Protein AF-A0A920RSW8-F1 (afdb_monomer)

Sequence (120 aa):
MPQRLPARAGWASVSPTGTRPGIWAKGVDKDTFPLNHPQLLALAAPRPFLVLAGENSSPSTSDGDRTWPLVEAALPAWRLYGGRSRLGLFNHRQGHSIPPIAFSRLHEWLATYLRLKVTG

Radius of gyration: 21.41 Å; Cα contacts (8 Å, |Δi|>4): 107; chains: 1; bounding box: 72×37×51 Å

Solvent-accessible surface area (backbone atoms only — not comparable to full-atom values): 7821 Å² total; per-residue (Å²): 140,83,88,82,78,85,78,76,83,76,80,75,83,80,67,94,73,90,71,81,78,54,100,75,51,89,81,64,48,86,90,76,45,95,72,56,68,30,61,60,52,33,70,49,48,76,52,77,46,74,45,80,30,20,23,48,102,54,76,88,69,27,62,23,77,71,46,48,65,46,55,58,68,20,46,65,52,28,56,75,72,52,79,82,68,45,68,49,76,48,64,66,59,65,23,86,60,84,50,72,70,49,52,52,52,52,50,52,53,44,65,74,67,61,74,82,77,80,83,124

Mean predicted aligned error: 12.81 Å

pLDDT: mean 76.81, std 22.44, range [28.47, 97.38]

Structure (mmCIF, N/CA/C/O backbone):
data_AF-A0A920RSW8-F1
#
_entry.id   AF-A0A920RSW8-F1
#
loop_
_atom_site.group_PDB
_atom_site.id
_atom_site.type_symbol
_atom_site.label_atom_id
_atom_site.label_alt_id
_atom_site.label_comp_id
_atom_site.label_asym_id
_atom_site.label_entity_id
_atom_site.label_seq_id
_atom_site.pdbx_PDB_ins_code
_atom_site.Cartn_x
_atom_site.Cartn_y
_atom_site.Cartn_z
_atom_site.occupancy
_atom_site.B_iso_or_equiv
_atom_site.auth_seq_id
_atom_site.auth_comp_id
_atom_site.auth_asym_id
_atom_site.auth_atom_id
_atom_site.pdbx_PDB_model_num
ATOM 1 N N . MET A 1 1 ? 57.636 16.077 -29.581 1.00 38.44 1 MET A N 1
ATOM 2 C CA . MET A 1 1 ? 57.587 15.354 -28.293 1.00 38.44 1 MET A CA 1
ATOM 3 C C . MET A 1 1 ? 56.798 16.184 -27.279 1.00 38.44 1 MET A C 1
ATOM 5 O O . MET A 1 1 ? 57.379 17.120 -26.747 1.00 38.44 1 MET A O 1
ATOM 9 N N . PRO A 1 2 ? 55.502 15.920 -27.028 1.00 34.66 2 PRO A N 1
ATOM 10 C CA . PRO A 1 2 ? 54.797 16.489 -25.882 1.00 34.66 2 PRO A CA 1
ATOM 11 C C . PRO A 1 2 ? 54.522 15.422 -24.808 1.00 34.66 2 PRO A C 1
ATOM 13 O O . PRO A 1 2 ? 54.105 14.302 -25.1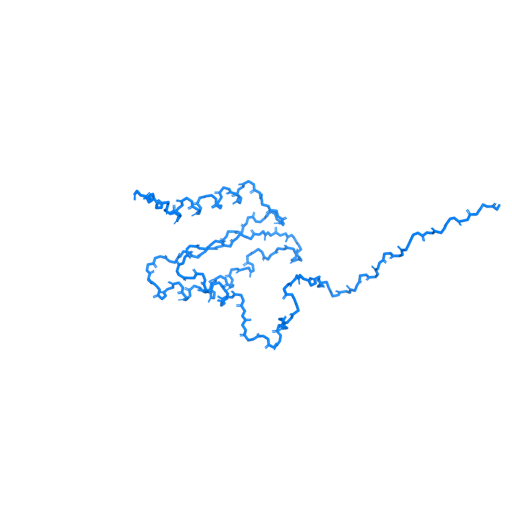07 1.00 34.66 2 PRO A O 1
ATOM 16 N N . GLN A 1 3 ? 54.796 15.782 -23.554 1.00 37.22 3 GLN A N 1
ATOM 17 C CA . GLN A 1 3 ? 54.629 14.941 -22.369 1.00 37.22 3 GLN A CA 1
ATOM 18 C C . GLN A 1 3 ? 53.148 14.631 -22.087 1.00 37.22 3 GLN A C 1
ATOM 20 O O . GLN A 1 3 ? 52.287 15.506 -22.150 1.00 37.22 3 GLN A O 1
ATOM 25 N N . ARG A 1 4 ? 52.865 13.367 -21.751 1.00 32.91 4 ARG A N 1
ATOM 26 C CA . ARG A 1 4 ? 51.549 12.854 -21.344 1.00 32.91 4 ARG A CA 1
ATOM 27 C C . ARG A 1 4 ? 51.364 13.078 -19.837 1.00 32.91 4 ARG A C 1
ATOM 29 O O . ARG A 1 4 ? 52.149 12.563 -19.048 1.00 32.91 4 ARG A O 1
ATOM 36 N N . LEU A 1 5 ? 50.321 13.808 -19.445 1.00 38.28 5 LEU A N 1
ATOM 37 C CA . LEU A 1 5 ? 49.819 13.841 -18.063 1.00 38.28 5 LEU A CA 1
ATOM 38 C C . LEU A 1 5 ? 49.193 12.475 -17.705 1.00 38.28 5 LEU A C 1
ATOM 40 O O . LEU A 1 5 ? 48.558 11.868 -18.575 1.00 38.28 5 LEU A O 1
ATOM 44 N N . PRO A 1 6 ? 49.329 11.969 -16.463 1.00 35.41 6 PRO A N 1
ATOM 45 C CA . PRO A 1 6 ? 48.755 10.683 -16.084 1.00 35.41 6 PRO A CA 1
ATOM 46 C C . PRO A 1 6 ? 47.225 10.771 -16.018 1.00 35.41 6 PRO A C 1
ATOM 48 O O . PRO A 1 6 ? 46.649 11.568 -15.274 1.00 35.41 6 PRO A O 1
ATOM 51 N N . ALA A 1 7 ? 4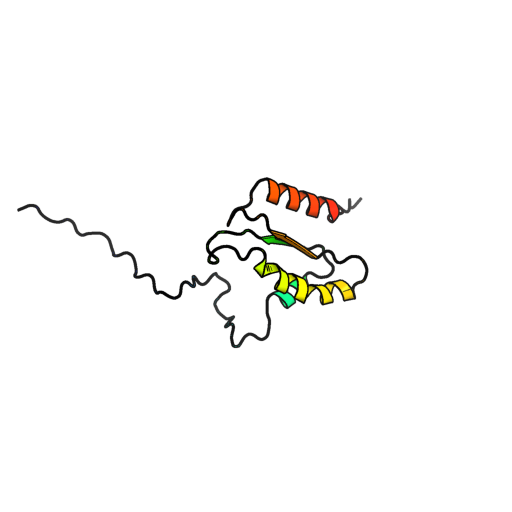6.569 9.934 -16.824 1.00 38.56 7 ALA A N 1
ATOM 52 C CA . ALA A 1 7 ? 45.128 9.751 -16.805 1.00 38.56 7 ALA A CA 1
ATOM 53 C C . ALA A 1 7 ? 44.686 9.199 -15.443 1.00 38.56 7 ALA A C 1
ATOM 55 O O . ALA A 1 7 ? 45.282 8.276 -14.888 1.00 38.56 7 ALA A O 1
ATOM 56 N N . ARG A 1 8 ? 43.631 9.818 -14.919 1.00 36.16 8 ARG A N 1
ATOM 57 C CA . ARG A 1 8 ? 42.977 9.508 -13.652 1.00 36.16 8 ARG A CA 1
ATOM 58 C C . ARG A 1 8 ? 42.543 8.043 -13.589 1.00 36.16 8 ARG A C 1
ATOM 60 O O . ARG A 1 8 ? 42.120 7.472 -14.590 1.00 36.16 8 ARG A O 1
ATOM 67 N N . ALA A 1 9 ? 42.649 7.501 -12.377 1.00 37.94 9 ALA A N 1
ATOM 68 C CA . ALA A 1 9 ? 42.299 6.148 -11.970 1.00 37.94 9 ALA A CA 1
ATOM 69 C C . ALA A 1 9 ? 41.048 5.603 -12.677 1.00 37.94 9 ALA A C 1
ATOM 71 O O . ALA A 1 9 ? 40.009 6.264 -12.758 1.00 37.94 9 ALA A O 1
ATOM 72 N N . GLY A 1 10 ? 41.212 4.386 -13.195 1.00 29.86 10 GLY A N 1
ATOM 73 C CA . GLY A 1 10 ? 40.280 3.695 -14.064 1.00 29.86 10 GLY A CA 1
ATOM 74 C C . GLY A 1 10 ? 38.900 3.520 -13.450 1.00 29.86 10 GLY A C 1
ATOM 75 O O . GLY A 1 10 ? 38.736 3.196 -12.274 1.00 29.86 10 GLY A O 1
ATOM 76 N N . TRP A 1 11 ? 37.902 3.726 -14.299 1.00 28.47 11 TRP A N 1
ATOM 77 C CA . TRP A 1 11 ? 36.532 3.334 -14.042 1.00 28.47 11 TRP A CA 1
ATOM 78 C C . TRP A 1 11 ? 36.502 1.817 -13.907 1.00 28.47 11 TRP A C 1
ATOM 80 O O . TRP A 1 11 ? 36.913 1.089 -14.812 1.00 28.47 11 TRP A O 1
ATOM 90 N N . ALA A 1 12 ? 36.085 1.365 -12.728 1.00 36.38 12 ALA A N 1
ATOM 91 C CA . ALA A 1 12 ? 35.976 -0.038 -12.396 1.00 36.38 12 ALA A CA 1
ATOM 92 C C . ALA A 1 12 ? 35.093 -0.759 -13.421 1.00 36.38 12 ALA A C 1
ATOM 94 O O . ALA A 1 12 ? 33.995 -0.310 -13.756 1.00 36.38 12 ALA A O 1
ATOM 95 N N . SER A 1 13 ? 35.616 -1.888 -13.893 1.00 35.56 13 SER A N 1
ATOM 96 C CA . SER A 1 13 ? 34.902 -2.922 -14.629 1.00 35.56 13 SER A CA 1
ATOM 97 C C . SER A 1 13 ? 33.540 -3.191 -13.980 1.00 35.56 13 SER A C 1
ATOM 99 O O . 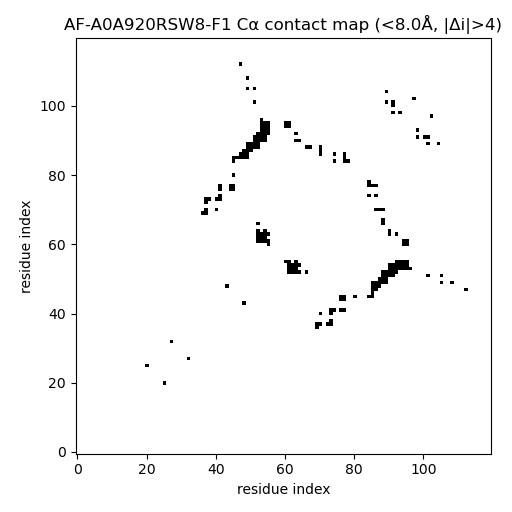SER A 1 13 ? 33.450 -3.520 -12.796 1.00 35.56 13 SER A O 1
ATOM 101 N N . VAL A 1 14 ? 32.474 -3.009 -14.757 1.00 39.09 14 VAL A N 1
ATOM 102 C CA . VAL A 1 14 ? 31.124 -3.440 -14.397 1.00 39.09 14 VAL A CA 1
ATOM 103 C C . VAL A 1 14 ? 31.071 -4.955 -14.580 1.00 39.09 14 VAL A C 1
ATOM 105 O O . VAL A 1 14 ? 31.121 -5.448 -15.705 1.00 39.09 14 VAL A O 1
ATOM 108 N N . SER A 1 15 ? 30.974 -5.692 -13.473 1.00 37.06 15 SER A N 1
ATOM 109 C CA . SER A 1 15 ? 30.614 -7.112 -13.493 1.00 37.06 15 SER A CA 1
ATOM 110 C C . SER A 1 15 ? 29.205 -7.295 -14.091 1.00 37.06 15 SER A C 1
ATOM 112 O O . SER A 1 15 ? 28.331 -6.467 -13.824 1.00 37.06 15 SER A O 1
ATOM 114 N N . PRO A 1 16 ? 28.925 -8.378 -14.846 1.00 35.78 16 PRO A N 1
ATOM 115 C CA . PRO A 1 16 ? 27.654 -8.556 -15.563 1.00 35.78 16 PRO A CA 1
ATOM 116 C C . PRO A 1 16 ? 26.456 -8.868 -14.649 1.00 35.78 16 PRO A C 1
ATOM 118 O O . PRO A 1 16 ? 25.315 -8.913 -15.099 1.00 35.78 16 PRO A O 1
ATOM 121 N N . THR A 1 17 ? 26.690 -9.080 -13.358 1.00 43.44 17 THR A N 1
ATOM 122 C CA . THR A 1 17 ? 25.664 -9.383 -12.359 1.00 43.44 17 THR A CA 1
ATOM 123 C C . THR A 1 17 ? 25.307 -8.101 -11.614 1.00 43.44 17 THR A C 1
ATOM 125 O O . THR A 1 17 ? 25.906 -7.774 -10.590 1.00 43.44 17 THR A O 1
ATOM 128 N N . GLY A 1 18 ? 24.385 -7.322 -12.180 1.00 38.69 18 GLY A N 1
ATOM 129 C CA . GLY A 1 18 ? 23.984 -5.996 -11.702 1.00 38.69 18 GLY A CA 1
ATOM 130 C C . GLY A 1 18 ? 23.278 -5.983 -10.343 1.00 38.69 18 GLY A C 1
ATOM 131 O O . GLY A 1 18 ? 22.104 -5.640 -10.261 1.00 38.69 18 GLY A O 1
ATOM 132 N N . THR A 1 19 ? 23.987 -6.290 -9.261 1.00 42.41 19 THR A N 1
ATOM 133 C CA . THR A 1 19 ? 23.465 -6.174 -7.897 1.00 42.41 19 THR A CA 1
ATOM 134 C C . THR A 1 19 ? 24.302 -5.158 -7.129 1.00 42.41 19 THR A C 1
ATOM 136 O O . THR A 1 19 ? 25.425 -5.432 -6.717 1.00 42.41 19 THR A O 1
ATOM 139 N N . ARG A 1 20 ? 23.757 -3.951 -6.941 1.00 41.97 20 ARG A N 1
ATOM 140 C CA . ARG A 1 20 ? 24.253 -3.007 -5.931 1.00 41.97 20 ARG A CA 1
ATOM 141 C C . ARG A 1 20 ? 23.658 -3.426 -4.584 1.00 41.97 20 ARG A C 1
ATOM 143 O O . ARG A 1 20 ? 22.440 -3.330 -4.440 1.00 41.97 20 ARG A O 1
ATOM 150 N N . PRO A 1 21 ? 24.452 -3.878 -3.602 1.00 43.56 21 PRO A N 1
ATOM 151 C CA . PRO A 1 21 ? 23.906 -4.213 -2.300 1.00 43.56 21 PRO A CA 1
ATOM 152 C C . PRO A 1 21 ? 23.485 -2.921 -1.595 1.00 43.56 21 PRO A C 1
ATOM 154 O O . PRO A 1 21 ? 24.320 -2.092 -1.234 1.00 43.56 21 PRO A O 1
ATOM 157 N N . GLY A 1 22 ? 22.174 -2.734 -1.426 1.00 49.22 22 GLY A N 1
ATOM 158 C CA . GLY A 1 22 ? 21.637 -1.749 -0.493 1.00 49.22 22 GLY A CA 1
ATOM 159 C C . GLY A 1 22 ? 22.026 -2.103 0.946 1.00 49.22 22 GLY A C 1
ATOM 160 O O . GLY A 1 22 ? 22.430 -3.229 1.233 1.00 49.22 22 GLY A O 1
ATOM 161 N N . ILE A 1 23 ? 21.872 -1.158 1.873 1.00 53.56 23 ILE A N 1
ATOM 162 C CA . ILE A 1 23 ? 22.289 -1.290 3.284 1.00 53.56 23 ILE A CA 1
ATOM 163 C C . ILE A 1 23 ? 21.607 -2.446 4.057 1.00 53.56 23 ILE A C 1
ATOM 165 O O . ILE A 1 23 ? 21.999 -2.758 5.175 1.00 53.56 23 ILE A O 1
ATOM 169 N N . TRP A 1 24 ? 20.633 -3.116 3.433 1.00 45.25 24 TRP A N 1
ATOM 170 C CA . TRP A 1 24 ? 19.891 -4.276 3.939 1.00 45.25 24 TRP A CA 1
ATOM 171 C C . TRP A 1 24 ? 20.431 -5.634 3.441 1.00 45.25 24 TRP A C 1
ATOM 173 O O . TRP A 1 24 ? 19.932 -6.676 3.845 1.00 45.25 24 TRP A O 1
ATOM 183 N N . ALA A 1 25 ? 21.431 -5.652 2.550 1.00 52.41 25 ALA A N 1
ATOM 184 C CA . ALA A 1 25 ? 21.837 -6.859 1.817 1.00 52.41 25 ALA A CA 1
ATOM 185 C C . ALA A 1 25 ? 22.810 -7.790 2.568 1.00 52.41 25 ALA A C 1
ATOM 187 O O . ALA A 1 25 ? 23.089 -8.893 2.102 1.00 52.41 25 ALA A O 1
ATOM 188 N N . LYS A 1 26 ? 23.354 -7.384 3.721 1.00 49.03 26 LYS A N 1
ATOM 189 C CA . LYS A 1 26 ? 24.233 -8.258 4.513 1.00 49.03 26 LYS A CA 1
ATOM 190 C C . LYS A 1 26 ? 23.390 -9.155 5.425 1.00 49.03 26 LYS A C 1
ATOM 192 O O . LYS A 1 26 ? 23.182 -8.819 6.583 1.00 49.03 26 LYS A O 1
ATOM 197 N N . GLY A 1 27 ? 22.905 -10.277 4.889 1.00 54.81 27 GLY A N 1
ATOM 198 C CA . GLY A 1 27 ? 22.284 -11.355 5.680 1.00 54.81 27 GLY A CA 1
ATOM 199 C C . GLY A 1 27 ? 21.015 -11.980 5.096 1.00 54.81 27 GLY A C 1
ATOM 200 O O . GLY A 1 27 ? 20.545 -12.977 5.630 1.00 54.81 27 GLY A O 1
ATOM 201 N N . VAL A 1 28 ? 20.470 -11.430 4.009 1.00 57.44 28 VAL A N 1
ATOM 202 C CA . VAL A 1 28 ? 19.302 -11.991 3.316 1.00 57.44 28 VAL A CA 1
ATOM 203 C C . VAL A 1 28 ? 19.778 -12.609 2.007 1.00 57.44 28 VAL A C 1
ATOM 205 O O . VAL A 1 28 ? 19.807 -11.954 0.967 1.00 57.44 28 VAL A O 1
ATOM 208 N N . ASP A 1 29 ? 20.213 -13.862 2.077 1.00 63.50 29 ASP A N 1
ATOM 209 C CA . ASP A 1 29 ? 20.399 -14.683 0.885 1.00 63.50 29 ASP A CA 1
ATOM 210 C C . ASP A 1 29 ? 19.030 -15.245 0.477 1.00 63.50 29 ASP A C 1
ATOM 212 O O . ASP A 1 29 ? 18.328 -15.853 1.290 1.00 63.50 29 ASP A O 1
ATOM 216 N N . LYS A 1 30 ? 18.647 -15.019 -0.785 1.00 59.72 30 LYS A N 1
ATOM 217 C CA . LYS A 1 30 ? 17.363 -15.449 -1.356 1.00 59.72 30 LYS A CA 1
ATOM 218 C C . LYS A 1 30 ? 17.110 -16.955 -1.209 1.00 59.72 30 LYS A C 1
ATOM 220 O O . LYS A 1 30 ? 15.953 -17.357 -1.197 1.00 59.72 30 LYS A O 1
ATOM 225 N N . ASP A 1 31 ? 18.170 -17.761 -1.124 1.00 66.75 31 ASP A N 1
ATOM 226 C CA . ASP A 1 31 ? 18.082 -19.222 -1.114 1.00 66.75 31 ASP A CA 1
ATOM 227 C C . ASP A 1 31 ? 18.020 -19.803 0.305 1.00 66.75 31 ASP A C 1
ATOM 229 O O . ASP A 1 31 ? 17.626 -20.953 0.481 1.00 66.75 31 ASP A O 1
ATOM 233 N N . THR A 1 32 ? 18.375 -19.022 1.331 1.00 75.06 32 THR A N 1
ATOM 234 C CA . THR A 1 32 ? 18.398 -19.498 2.728 1.00 75.06 32 THR A CA 1
ATOM 235 C C . THR A 1 32 ? 17.462 -18.734 3.652 1.00 75.06 32 THR A C 1
ATOM 237 O O . THR A 1 32 ? 17.170 -19.210 4.750 1.00 75.06 32 THR A O 1
ATOM 240 N N . PHE A 1 33 ? 16.957 -17.575 3.228 1.00 79.44 33 PHE A N 1
ATOM 241 C CA . PHE A 1 33 ? 16.031 -16.798 4.032 1.00 79.44 33 PHE A CA 1
ATOM 242 C C . PHE A 1 33 ? 14.590 -17.294 3.820 1.00 79.44 33 PHE A C 1
ATOM 244 O O . PHE A 1 33 ? 14.039 -17.143 2.730 1.00 79.44 33 PHE A O 1
ATOM 251 N N . PRO A 1 34 ? 13.941 -17.871 4.849 1.00 80.69 34 PRO A N 1
ATOM 252 C CA . PRO A 1 34 ? 12.640 -18.521 4.691 1.00 80.69 34 PRO A CA 1
ATOM 253 C C . PRO A 1 34 ? 11.480 -17.523 4.586 1.00 80.69 34 PRO A C 1
ATOM 255 O O . PRO A 1 34 ? 10.331 -17.941 4.433 1.00 80.69 34 PRO A O 1
ATOM 258 N N . LEU A 1 35 ? 11.756 -16.218 4.721 1.00 84.25 35 LEU A N 1
ATOM 259 C CA . LEU A 1 35 ? 10.745 -15.171 4.678 1.00 84.25 35 LEU A CA 1
ATOM 260 C C . LEU A 1 35 ? 10.863 -14.308 3.419 1.00 84.25 35 LEU A C 1
ATOM 262 O O . LEU A 1 35 ? 11.936 -14.145 2.851 1.00 84.25 35 LEU A O 1
ATOM 266 N N . ASN A 1 36 ? 9.755 -13.717 2.982 1.00 85.19 36 ASN A N 1
ATOM 267 C CA . ASN A 1 36 ? 9.723 -12.865 1.795 1.00 85.19 36 ASN A CA 1
ATOM 268 C C . ASN A 1 36 ? 8.773 -11.663 1.973 1.00 85.19 36 ASN A C 1
ATOM 270 O O . ASN A 1 36 ? 8.045 -11.547 2.960 1.00 85.19 36 ASN A O 1
ATOM 274 N N . HIS A 1 37 ? 8.767 -10.754 1.001 1.00 87.31 37 HIS A N 1
ATOM 275 C CA . HIS A 1 37 ? 8.030 -9.488 1.011 1.00 87.31 37 HIS A CA 1
ATOM 276 C C . HIS A 1 37 ? 6.534 -9.590 1.365 1.00 87.31 37 HIS A C 1
ATOM 278 O O . HIS A 1 37 ? 6.060 -8.704 2.077 1.00 87.31 37 HIS A O 1
ATOM 284 N N . PRO A 1 38 ? 5.774 -10.636 0.975 1.00 90.12 38 PRO A N 1
ATOM 285 C CA . PRO A 1 38 ? 4.376 -10.752 1.393 1.00 90.12 38 PRO A CA 1
ATOM 286 C C . PRO A 1 38 ? 4.208 -10.856 2.915 1.00 90.12 38 PRO A C 1
ATOM 288 O O . PRO A 1 38 ? 3.269 -10.290 3.471 1.00 90.12 38 PRO A O 1
ATOM 291 N N . GLN A 1 39 ? 5.136 -11.519 3.614 1.00 90.69 39 GLN A N 1
ATOM 292 C CA . GLN A 1 39 ? 5.107 -11.609 5.079 1.00 90.69 39 GLN A CA 1
ATOM 293 C C . GLN A 1 39 ? 5.492 -10.281 5.729 1.00 90.69 39 GLN A C 1
ATOM 295 O O . GLN A 1 39 ? 4.902 -9.904 6.736 1.00 90.69 39 GLN A O 1
ATOM 300 N N . LEU A 1 40 ? 6.423 -9.533 5.130 1.00 92.00 40 LEU A N 1
ATOM 301 C CA . LEU A 1 40 ? 6.726 -8.174 5.577 1.00 92.00 40 LEU A CA 1
ATOM 302 C C . LEU A 1 40 ? 5.502 -7.256 5.433 1.00 92.00 40 LEU A C 1
ATOM 304 O O . LEU A 1 40 ? 5.182 -6.516 6.361 1.00 92.00 40 LEU A O 1
ATOM 308 N N . LEU A 1 41 ? 4.784 -7.337 4.306 1.00 93.94 41 LEU A N 1
ATOM 309 C CA . LEU A 1 41 ? 3.525 -6.613 4.117 1.00 93.94 41 LEU A CA 1
ATOM 310 C C . LEU A 1 41 ? 2.480 -7.037 5.154 1.00 93.94 41 LEU A C 1
ATOM 312 O O . LEU A 1 41 ? 1.822 -6.176 5.729 1.00 93.94 41 LEU A O 1
ATOM 316 N N . ALA A 1 42 ? 2.361 -8.333 5.455 1.00 93.50 42 ALA A N 1
ATOM 317 C CA . ALA A 1 42 ? 1.410 -8.841 6.442 1.00 93.50 42 ALA A CA 1
ATOM 318 C C . ALA A 1 42 ? 1.576 -8.211 7.840 1.00 93.50 42 ALA A C 1
ATOM 320 O O . ALA A 1 42 ? 0.576 -8.007 8.525 1.00 93.50 42 ALA A O 1
ATOM 321 N N . LEU A 1 43 ? 2.792 -7.816 8.242 1.00 94.88 43 LEU A N 1
ATOM 322 C CA . LEU A 1 43 ? 3.035 -7.112 9.514 1.00 94.88 43 LEU A CA 1
ATOM 323 C C . LEU A 1 43 ? 2.375 -5.725 9.587 1.00 94.88 43 LEU A C 1
ATOM 325 O O . LEU A 1 43 ? 2.207 -5.165 10.672 1.00 94.88 43 LEU A O 1
ATOM 329 N N . ALA A 1 44 ? 2.015 -5.132 8.447 1.00 95.00 44 ALA A N 1
ATOM 330 C CA . ALA A 1 44 ? 1.288 -3.871 8.425 1.00 95.00 44 ALA A CA 1
ATOM 331 C C . ALA A 1 44 ? -0.220 -4.046 8.673 1.00 95.00 44 ALA A C 1
ATOM 333 O O . ALA A 1 44 ? -0.880 -3.061 9.010 1.00 95.00 44 ALA A O 1
ATOM 334 N N . ALA A 1 45 ? -0.770 -5.260 8.564 1.00 94.56 45 ALA A N 1
ATOM 335 C CA . ALA A 1 45 ? -2.187 -5.509 8.804 1.00 94.56 45 ALA A CA 1
ATOM 336 C C . ALA A 1 45 ? -2.597 -5.149 10.253 1.00 94.56 45 ALA A C 1
ATOM 338 O O . ALA A 1 45 ? -1.803 -5.317 11.179 1.00 94.56 45 ALA A O 1
ATOM 339 N N . PRO A 1 46 ? -3.821 -4.628 10.486 1.00 93.94 46 PRO A N 1
ATOM 340 C CA . PRO A 1 46 ? -4.861 -4.257 9.517 1.00 93.94 46 PRO A CA 1
ATOM 341 C C . PRO A 1 46 ? -4.744 -2.812 9.002 1.00 93.94 46 PRO A C 1
ATOM 343 O O . PRO A 1 46 ? -5.713 -2.257 8.469 1.00 93.94 46 PRO A O 1
ATOM 346 N N . ARG A 1 47 ? -3.600 -2.146 9.208 1.00 94.88 47 ARG A N 1
ATOM 347 C CA . ARG A 1 47 ? -3.455 -0.729 8.866 1.00 94.88 47 ARG A CA 1
ATOM 348 C C . ARG A 1 47 ? -3.569 -0.529 7.347 1.00 94.88 47 ARG A C 1
ATOM 350 O O . ARG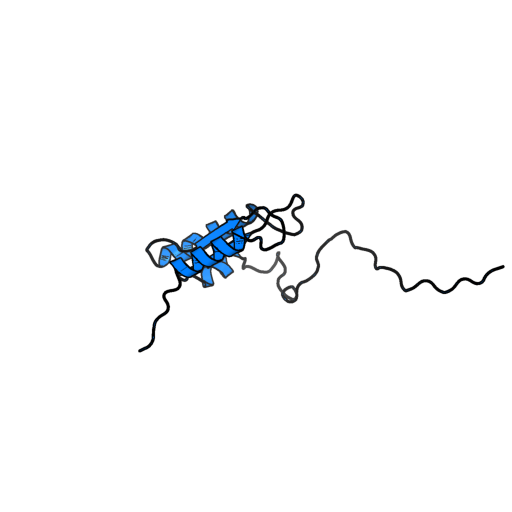 A 1 47 ? -3.175 -1.404 6.578 1.00 94.88 47 ARG A O 1
ATOM 357 N N . PRO A 1 48 ? -4.121 0.609 6.900 1.00 94.81 48 PRO A N 1
ATOM 358 C CA . PRO A 1 48 ? -4.102 0.989 5.495 1.00 94.81 48 PRO A CA 1
ATOM 359 C C . PRO A 1 48 ? -2.668 1.081 4.966 1.00 94.81 48 PRO A C 1
ATOM 361 O O . PRO A 1 48 ? -1.850 1.792 5.546 1.00 94.81 48 PRO A O 1
ATOM 364 N N . PHE A 1 49 ? -2.376 0.400 3.861 1.00 95.81 49 PHE A N 1
ATOM 365 C CA . PHE A 1 49 ? -1.057 0.373 3.236 1.00 95.81 49 PHE A CA 1
ATOM 366 C C . PHE A 1 49 ? -1.186 0.445 1.709 1.00 95.81 49 PHE A C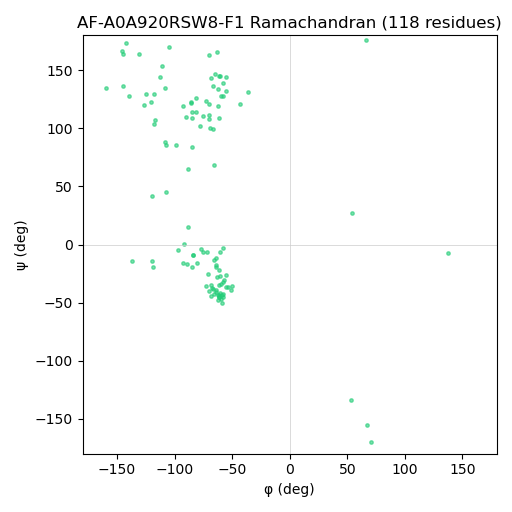 1
ATOM 368 O O . PHE A 1 49 ? -1.922 -0.336 1.108 1.00 95.81 49 PHE A O 1
ATOM 375 N N . LEU A 1 50 ? -0.477 1.383 1.081 1.00 96.19 50 LEU A N 1
ATOM 376 C CA . LEU A 1 50 ? -0.456 1.560 -0.371 1.00 96.19 50 LEU A CA 1
ATOM 377 C C . LEU A 1 50 ? 0.975 1.406 -0.875 1.00 96.19 50 LEU A C 1
ATOM 379 O O . LEU A 1 50 ? 1.863 2.149 -0.460 1.00 96.19 50 LEU A O 1
ATOM 383 N N . VAL A 1 51 ? 1.184 0.465 -1.790 1.00 95.44 51 VAL A N 1
ATOM 384 C CA . VAL A 1 51 ? 2.429 0.343 -2.543 1.00 95.44 51 VAL A CA 1
ATOM 385 C C . VAL A 1 51 ? 2.342 1.267 -3.754 1.00 95.44 51 VAL A C 1
ATOM 387 O O . VAL A 1 51 ? 1.424 1.145 -4.566 1.00 95.44 51 VAL A O 1
ATOM 390 N N . LEU A 1 52 ? 3.286 2.198 -3.880 1.00 94.69 52 LEU A N 1
ATOM 391 C CA . LEU A 1 52 ? 3.460 2.992 -5.093 1.00 94.69 52 LEU A CA 1
ATOM 392 C C . LEU A 1 52 ? 4.482 2.292 -5.988 1.00 94.69 52 LEU A C 1
ATOM 394 O O . LEU A 1 52 ? 5.634 2.129 -5.591 1.00 94.69 52 LEU A O 1
ATOM 398 N N . ALA A 1 53 ? 4.068 1.905 -7.189 1.00 93.31 53 ALA A N 1
ATOM 399 C CA . ALA A 1 53 ? 4.949 1.332 -8.195 1.00 93.31 53 ALA A CA 1
ATOM 400 C C . ALA A 1 53 ? 5.103 2.280 -9.384 1.00 93.31 53 ALA A C 1
ATOM 402 O O . ALA A 1 53 ? 4.156 2.953 -9.788 1.00 93.31 53 ALA A O 1
ATOM 403 N N . GLY A 1 54 ? 6.302 2.293 -9.952 1.00 91.25 54 GLY A N 1
ATOM 404 C CA . GLY A 1 54 ? 6.562 2.823 -11.283 1.00 91.25 54 GLY A CA 1
ATOM 405 C C . GLY A 1 54 ? 6.761 1.688 -12.279 1.00 91.25 54 GLY A C 1
ATOM 406 O O . GLY A 1 54 ? 6.912 0.531 -11.889 1.00 91.25 54 GLY A O 1
ATOM 407 N N . GLU A 1 55 ? 6.802 2.020 -13.564 1.00 87.31 55 GLU A N 1
ATOM 408 C CA . GLU A 1 55 ? 7.150 1.061 -14.611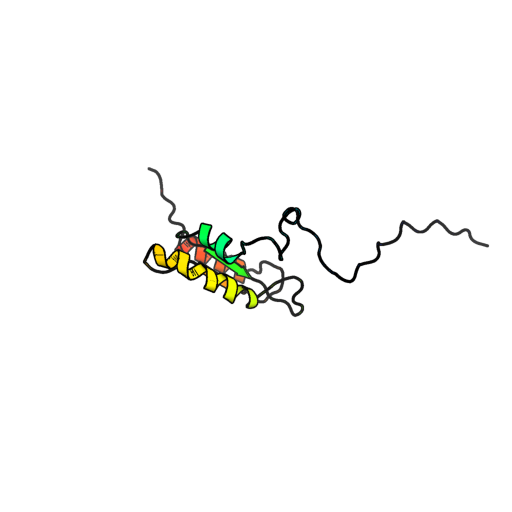 1.00 87.31 55 GLU A CA 1
ATOM 409 C C . GLU A 1 55 ? 7.935 1.761 -15.710 1.00 87.31 55 GLU A C 1
ATOM 411 O O . GLU A 1 55 ? 7.603 2.875 -16.119 1.00 87.31 55 GLU A O 1
ATOM 416 N N . ASN A 1 56 ? 8.989 1.106 -16.169 1.00 81.50 56 ASN A N 1
ATOM 417 C CA . ASN A 1 56 ? 9.864 1.544 -17.240 1.00 81.50 56 ASN A CA 1
ATOM 418 C C . ASN A 1 56 ? 10.065 0.402 -18.242 1.00 81.50 56 ASN A C 1
ATOM 420 O O . ASN A 1 56 ? 9.831 -0.769 -17.951 1.00 81.50 56 ASN A O 1
ATOM 424 N N . SER A 1 57 ? 10.558 0.751 -19.428 1.00 72.81 57 SER A N 1
ATOM 425 C CA . SER A 1 57 ? 10.811 -0.194 -20.521 1.00 72.81 57 SER A CA 1
ATOM 426 C C . SER A 1 57 ? 11.894 -1.239 -20.204 1.00 72.81 57 SER A C 1
ATOM 428 O O . SER A 1 57 ? 12.043 -2.198 -20.952 1.00 72.81 57 SER A O 1
ATOM 430 N N . SER A 1 58 ? 12.657 -1.062 -19.117 1.00 67.38 58 SER A N 1
ATOM 431 C CA . SER A 1 58 ? 13.700 -1.988 -18.664 1.00 67.38 58 SER A CA 1
ATOM 432 C C . SER A 1 58 ? 13.476 -2.370 -17.193 1.00 67.38 58 SER A C 1
ATOM 434 O O . SER A 1 58 ? 13.555 -1.481 -16.347 1.00 67.38 58 SER A O 1
ATOM 436 N N . PRO A 1 59 ? 13.281 -3.658 -16.847 1.00 62.81 59 PRO A N 1
ATOM 437 C CA . PRO A 1 59 ? 12.931 -4.125 -15.495 1.00 62.81 59 PRO A CA 1
ATOM 438 C C . PRO A 1 59 ? 13.908 -3.768 -14.359 1.00 62.81 59 PRO A C 1
ATOM 440 O O . PRO A 1 59 ? 13.649 -4.100 -13.211 1.00 62.81 59 PRO A O 1
ATOM 443 N N . SER A 1 60 ? 15.043 -3.126 -14.636 1.00 64.31 60 SER A N 1
ATOM 444 C CA . SER A 1 60 ? 16.132 -2.932 -13.672 1.00 64.31 60 SER A CA 1
ATOM 445 C C . SER A 1 60 ? 15.885 -1.864 -12.601 1.00 64.31 60 SER A C 1
ATOM 447 O O . SER A 1 60 ? 16.744 -1.667 -11.745 1.00 64.31 60 SER A O 1
ATOM 449 N N . THR A 1 61 ? 14.792 -1.096 -12.671 1.00 69.25 61 THR A N 1
ATOM 450 C CA . THR A 1 61 ? 14.616 0.093 -11.802 1.00 69.25 61 THR A CA 1
ATOM 451 C C . THR A 1 61 ? 13.209 0.234 -11.217 1.00 69.25 61 THR A C 1
ATOM 453 O O . THR A 1 61 ? 13.008 1.005 -10.278 1.00 69.25 61 THR A O 1
ATOM 456 N N . SER A 1 62 ? 12.230 -0.507 -11.738 1.00 79.12 62 SER A N 1
ATOM 457 C CA . SER A 1 62 ? 10.868 -0.505 -11.209 1.00 79.12 62 SER A CA 1
ATOM 458 C C . SER A 1 62 ? 10.105 -1.759 -11.635 1.00 79.12 62 SER A C 1
ATOM 460 O O . SER A 1 62 ? 10.152 -2.148 -12.804 1.00 79.12 62 SER A O 1
ATOM 462 N N . ASP A 1 63 ? 9.398 -2.374 -10.687 1.00 81.50 63 ASP A N 1
ATOM 463 C CA . ASP A 1 63 ? 8.738 -3.668 -10.888 1.00 81.50 63 ASP A CA 1
ATOM 464 C C . ASP A 1 63 ? 7.344 -3.559 -11.523 1.00 81.50 63 ASP A C 1
ATOM 466 O O . ASP A 1 63 ? 6.863 -4.532 -12.107 1.00 81.50 63 ASP A O 1
ATOM 470 N N . GLY A 1 64 ? 6.704 -2.386 -11.464 1.00 88.69 64 GLY A N 1
ATOM 471 C CA . GLY A 1 64 ? 5.386 -2.147 -12.054 1.00 88.69 64 GLY A CA 1
ATOM 472 C C . GLY A 1 64 ? 4.348 -3.171 -11.599 1.00 88.69 64 GLY A C 1
ATOM 473 O O . GLY A 1 64 ? 4.273 -3.528 -10.417 1.00 88.69 64 GLY A O 1
ATOM 474 N N . ASP A 1 65 ? 3.588 -3.695 -12.560 1.00 90.50 65 ASP A N 1
ATOM 475 C CA . ASP A 1 65 ? 2.534 -4.689 -12.323 1.00 90.50 65 ASP A CA 1
ATOM 476 C C . ASP A 1 65 ? 3.072 -6.023 -11.782 1.00 90.50 65 ASP A C 1
ATOM 478 O O . ASP A 1 65 ? 2.328 -6.776 -11.155 1.00 90.50 65 ASP A O 1
ATOM 482 N N . ARG A 1 66 ? 4.378 -6.301 -11.921 1.00 89.75 66 ARG A N 1
ATOM 483 C CA . ARG A 1 66 ? 5.008 -7.499 -11.330 1.00 89.75 66 ARG A CA 1
ATOM 484 C C . ARG A 1 66 ? 5.003 -7.465 -9.799 1.00 89.75 66 ARG A C 1
ATOM 486 O O . ARG A 1 66 ? 5.221 -8.492 -9.168 1.00 89.75 66 ARG A O 1
ATOM 493 N N . THR A 1 67 ? 4.708 -6.309 -9.204 1.00 91.38 67 THR A N 1
ATOM 494 C CA . THR A 1 67 ? 4.477 -6.158 -7.762 1.00 91.38 67 THR A CA 1
ATOM 495 C C . THR A 1 67 ? 3.148 -6.779 -7.317 1.00 91.38 67 THR A C 1
ATOM 497 O O . THR A 1 67 ? 3.008 -7.163 -6.157 1.00 91.38 67 THR A O 1
ATOM 500 N N . TRP A 1 68 ? 2.158 -6.894 -8.212 1.00 93.00 68 TRP A N 1
ATOM 501 C CA . TRP A 1 68 ? 0.799 -7.302 -7.844 1.00 93.00 68 TRP A CA 1
ATOM 502 C C . TRP A 1 68 ? 0.718 -8.678 -7.159 1.00 93.00 68 TRP A C 1
ATOM 504 O O . TRP A 1 68 ? 0.103 -8.742 -6.093 1.00 93.00 68 TRP A O 1
ATOM 514 N N . PRO A 1 69 ? 1.392 -9.744 -7.642 1.00 93.81 69 PRO A N 1
ATOM 515 C CA . PRO A 1 69 ? 1.375 -11.042 -6.964 1.00 93.81 69 PRO A CA 1
ATOM 516 C C . PRO A 1 69 ? 1.885 -10.994 -5.514 1.00 93.81 69 PRO A C 1
ATOM 518 O O . PRO A 1 69 ? 1.393 -11.731 -4.662 1.00 93.81 69 PRO A O 1
ATOM 521 N N . LEU A 1 70 ? 2.837 -10.103 -5.199 1.00 91.81 70 LEU A N 1
ATOM 522 C CA . LEU A 1 70 ? 3.342 -9.927 -3.830 1.00 91.81 70 LEU A CA 1
ATOM 523 C C . LEU A 1 70 ? 2.288 -9.288 -2.917 1.00 91.81 70 LEU A C 1
ATOM 525 O O . LEU A 1 70 ? 2.149 -9.678 -1.758 1.00 91.81 70 LEU A O 1
ATOM 529 N N . VAL A 1 71 ? 1.544 -8.314 -3.446 1.00 94.31 71 VAL A N 1
ATOM 530 C CA . VAL A 1 71 ? 0.449 -7.640 -2.734 1.00 94.31 71 VAL A CA 1
ATOM 531 C C . VAL A 1 71 ? -0.712 -8.607 -2.513 1.00 94.31 71 VAL A C 1
ATOM 533 O O . VAL A 1 71 ? -1.239 -8.697 -1.406 1.00 94.31 71 VAL A O 1
ATOM 536 N N . GLU A 1 72 ? -1.071 -9.377 -3.539 1.00 95.06 72 GLU A N 1
ATOM 537 C CA . GLU A 1 72 ? -2.127 -10.383 -3.469 1.00 95.06 72 GLU A CA 1
ATOM 538 C C . GLU A 1 72 ? -1.812 -11.473 -2.435 1.00 95.06 72 GLU A C 1
ATOM 540 O O . GLU A 1 72 ? -2.665 -11.795 -1.605 1.00 95.06 72 GLU A O 1
ATOM 545 N N . ALA A 1 73 ? -0.568 -11.961 -2.399 1.00 95.19 73 ALA A N 1
ATOM 546 C CA . ALA A 1 73 ? -0.115 -12.948 -1.419 1.00 95.19 73 ALA A CA 1
ATOM 547 C C . ALA A 1 73 ? -0.203 -12.459 0.042 1.00 95.19 73 ALA A C 1
ATOM 549 O O . ALA A 1 73 ? -0.286 -13.279 0.956 1.00 95.19 73 ALA A O 1
ATOM 550 N N . ALA A 1 74 ? -0.221 -11.143 0.283 1.00 95.44 74 ALA A N 1
ATOM 551 C CA . ALA A 1 74 ? -0.374 -10.561 1.618 1.00 95.44 74 ALA A CA 1
ATOM 552 C C . ALA A 1 74 ? -1.843 -10.316 2.025 1.00 95.44 74 ALA A C 1
ATOM 554 O O . ALA A 1 74 ? -2.134 -10.157 3.215 1.00 95.44 74 ALA A O 1
ATOM 555 N N . LEU A 1 75 ? -2.796 -10.319 1.080 1.00 94.56 75 LEU A N 1
ATOM 556 C CA . LEU A 1 75 ? -4.221 -10.075 1.360 1.00 94.56 75 LEU A CA 1
ATOM 557 C C . LEU A 1 75 ? -4.839 -11.006 2.418 1.00 94.56 75 LEU A C 1
ATOM 559 O O . LEU A 1 75 ? -5.673 -10.509 3.186 1.00 94.56 75 LEU A O 1
ATOM 563 N N . PRO A 1 76 ? -4.478 -12.305 2.520 1.00 94.88 76 PRO A N 1
ATOM 564 C CA . PRO A 1 76 ? -5.003 -13.171 3.571 1.00 94.88 76 PRO A CA 1
ATOM 565 C C . PRO A 1 76 ? -4.809 -12.601 4.982 1.00 94.88 76 PRO A C 1
ATOM 567 O O . PRO A 1 76 ? -5.728 -12.698 5.790 1.00 94.88 76 PRO A O 1
ATOM 570 N N . ALA A 1 77 ? -3.691 -11.916 5.258 1.00 95.38 77 ALA A N 1
ATOM 571 C CA . ALA A 1 77 ? -3.443 -11.297 6.561 1.00 95.38 77 ALA A CA 1
ATOM 572 C C . ALA A 1 77 ? -4.456 -10.188 6.890 1.00 95.38 77 ALA A C 1
ATOM 574 O O . ALA A 1 77 ? -4.953 -10.127 8.010 1.00 95.38 77 ALA A O 1
ATOM 575 N N . TRP A 1 78 ? -4.838 -9.348 5.918 1.00 95.62 78 TRP A N 1
ATOM 576 C CA . TRP A 1 78 ? -5.880 -8.331 6.128 1.00 95.62 78 TRP A CA 1
ATOM 577 C C . TRP A 1 78 ? -7.264 -8.948 6.324 1.00 95.62 78 TRP A C 1
ATOM 579 O O . TRP A 1 78 ? -8.062 -8.407 7.087 1.00 95.62 78 TRP A O 1
ATOM 589 N N . ARG A 1 79 ? -7.563 -10.065 5.646 1.00 94.00 79 ARG A N 1
ATOM 590 C CA . ARG A 1 79 ? -8.871 -10.736 5.747 1.00 94.00 79 ARG A CA 1
ATOM 591 C C . ARG A 1 79 ? -9.155 -11.256 7.158 1.00 94.00 79 ARG A C 1
ATOM 593 O O . ARG A 1 79 ? -10.318 -11.277 7.548 1.00 94.00 79 ARG A O 1
ATOM 600 N N . LEU A 1 80 ? -8.121 -11.590 7.938 1.00 95.44 80 LEU A N 1
ATOM 601 C CA . LEU A 1 80 ? -8.260 -12.033 9.334 1.00 95.44 80 LEU A CA 1
ATOM 602 C C . LEU A 1 80 ? -8.912 -10.984 10.247 1.00 95.44 80 LEU A C 1
ATOM 604 O O . LEU A 1 80 ? -9.547 -11.340 11.233 1.00 95.44 80 LEU A O 1
ATOM 608 N N . TYR A 1 81 ? -8.783 -9.698 9.918 1.00 92.88 81 TYR A N 1
ATOM 609 C CA . TYR A 1 81 ? -9.311 -8.601 10.734 1.00 92.88 81 TYR A CA 1
ATOM 610 C C . TYR A 1 81 ? -10.727 -8.168 10.327 1.00 92.88 81 TYR A C 1
ATOM 612 O O . TYR A 1 81 ? -11.287 -7.251 10.929 1.00 92.88 81 TYR A O 1
ATOM 620 N N . GLY A 1 82 ? -11.309 -8.817 9.314 1.00 86.69 82 GLY A N 1
ATOM 621 C CA . GLY A 1 82 ? -12.623 -8.476 8.780 1.00 86.69 82 GLY A CA 1
ATOM 622 C C . GLY A 1 82 ? -12.686 -7.107 8.085 1.00 86.69 82 GLY A C 1
ATOM 623 O O . GLY A 1 82 ? -11.730 -6.330 8.038 1.00 86.69 82 GLY A O 1
ATOM 624 N N . GLY A 1 83 ? -13.852 -6.805 7.511 1.00 83.75 83 GLY A N 1
ATOM 625 C CA . GLY A 1 83 ? -14.088 -5.564 6.770 1.00 83.75 83 GLY A CA 1
ATOM 626 C C . GLY A 1 83 ? -13.360 -5.492 5.421 1.00 83.75 83 GLY A C 1
ATOM 627 O O . GLY A 1 83 ? -12.830 -6.473 4.902 1.00 83.75 83 GLY A O 1
ATOM 628 N N . ARG A 1 84 ? -13.366 -4.303 4.808 1.00 87.00 84 ARG A N 1
ATOM 629 C CA . ARG A 1 84 ? -12.705 -4.067 3.517 1.00 87.00 84 ARG A CA 1
ATOM 630 C C . ARG A 1 84 ? -11.186 -4.040 3.701 1.00 87.00 84 ARG A C 1
ATOM 632 O O . ARG A 1 84 ? -10.689 -3.208 4.461 1.00 87.00 84 ARG A O 1
ATOM 639 N N . SER A 1 85 ? -10.461 -4.896 2.977 1.00 91.44 85 SER A N 1
ATOM 640 C CA . SER A 1 85 ? -8.994 -4.897 2.957 1.00 91.44 85 SER A CA 1
ATOM 641 C C . SER A 1 85 ? -8.463 -3.548 2.469 1.00 91.44 85 SER A C 1
ATOM 643 O O . SER A 1 85 ? -8.862 -3.052 1.416 1.00 91.44 85 SER A O 1
ATOM 645 N N . ARG A 1 86 ? -7.564 -2.951 3.254 1.00 94.00 86 ARG A N 1
ATOM 646 C CA . ARG A 1 86 ? -6.971 -1.628 3.003 1.00 94.00 86 ARG A CA 1
ATOM 647 C C . ARG A 1 86 ? -5.520 -1.787 2.560 1.00 94.00 86 ARG A C 1
ATOM 649 O O . ARG A 1 86 ? -4.638 -1.115 3.074 1.00 94.00 86 ARG A O 1
ATOM 656 N N . LEU A 1 87 ? -5.282 -2.725 1.656 1.00 95.50 87 LEU A N 1
ATOM 657 C CA . LEU A 1 87 ? -3.992 -2.961 1.025 1.00 95.50 87 LEU A CA 1
ATOM 658 C C . LEU A 1 87 ? -4.165 -2.713 -0.473 1.00 95.50 87 LEU A C 1
ATOM 660 O O . LEU A 1 87 ? -5.106 -3.239 -1.066 1.00 95.50 87 LEU A O 1
ATOM 664 N N . GLY A 1 88 ? -3.299 -1.899 -1.070 1.00 94.38 88 GLY A N 1
ATOM 665 C CA . GLY A 1 88 ? -3.393 -1.557 -2.487 1.00 94.38 88 GLY A CA 1
ATOM 666 C C . GLY A 1 88 ? -2.041 -1.394 -3.167 1.00 94.38 88 GLY A C 1
ATOM 667 O O . GLY A 1 88 ? -1.016 -1.209 -2.513 1.00 94.38 88 GLY A O 1
ATOM 668 N N . LEU A 1 89 ? -2.077 -1.420 -4.498 1.00 96.12 89 LEU A N 1
ATOM 669 C CA . LEU A 1 89 ? -0.977 -1.086 -5.397 1.00 96.12 89 LEU A CA 1
ATOM 670 C C . LEU A 1 89 ? -1.462 0.002 -6.353 1.00 96.12 89 LEU A C 1
ATOM 672 O O . LEU A 1 89 ? -2.505 -0.160 -6.986 1.00 96.12 89 LEU A O 1
ATOM 676 N N . PHE A 1 90 ? -0.702 1.083 -6.489 1.00 96.25 90 PHE A N 1
ATOM 677 C CA . PHE A 1 90 ? -0.885 2.045 -7.569 1.00 96.25 90 PHE A CA 1
ATOM 678 C C . PHE A 1 90 ? 0.368 2.055 -8.442 1.00 96.25 90 PHE A C 1
ATOM 680 O O . PHE A 1 90 ? 1.406 2.563 -8.022 1.00 96.25 90 PHE A O 1
ATOM 687 N N . ASN A 1 91 ? 0.275 1.482 -9.644 1.00 95.12 91 ASN A N 1
ATOM 688 C CA . ASN A 1 91 ? 1.336 1.561 -10.646 1.00 95.12 91 ASN A CA 1
ATOM 689 C C . ASN A 1 91 ? 1.117 2.792 -11.539 1.00 95.12 91 ASN A C 1
ATOM 691 O O . ASN A 1 91 ? 0.187 2.821 -12.344 1.00 95.12 91 ASN A O 1
ATOM 695 N N . HIS A 1 92 ? 1.968 3.810 -11.408 1.00 93.88 92 HIS A N 1
ATOM 696 C CA . HIS A 1 92 ? 1.848 5.051 -12.178 1.00 93.88 92 HIS A CA 1
ATOM 697 C C . HIS A 1 92 ? 2.489 4.978 -13.573 1.00 93.88 92 HIS A C 1
ATOM 699 O O . HIS A 1 92 ? 2.310 5.910 -14.354 1.00 93.88 92 HIS A O 1
ATOM 705 N N . ARG A 1 93 ? 3.241 3.914 -13.891 1.00 92.50 93 ARG A N 1
ATOM 706 C CA . ARG A 1 93 ? 3.833 3.635 -15.217 1.00 92.50 93 ARG A CA 1
ATOM 707 C C . ARG A 1 93 ? 4.701 4.748 -15.833 1.00 92.50 93 ARG A C 1
ATOM 709 O O . ARG A 1 93 ? 4.807 4.851 -17.050 1.00 92.50 93 ARG A O 1
ATOM 716 N N . GLN A 1 94 ? 5.316 5.598 -15.007 1.00 91.75 94 GLN A N 1
ATOM 717 C CA . GLN A 1 94 ? 6.172 6.722 -15.448 1.00 91.75 94 GLN A CA 1
ATOM 718 C C . GLN A 1 94 ? 7.607 6.590 -14.905 1.00 91.75 94 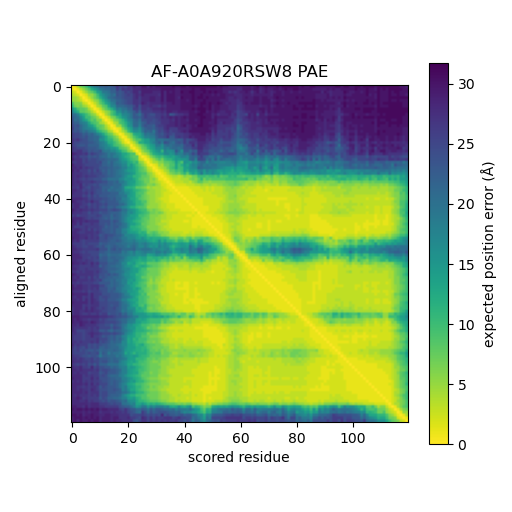GLN A C 1
ATOM 720 O O . GLN A 1 94 ? 8.212 7.550 -14.428 1.00 91.75 94 GLN A O 1
ATOM 725 N N . GLY A 1 95 ? 8.141 5.368 -14.939 1.00 88.94 95 GLY A N 1
ATOM 726 C CA . GLY A 1 95 ? 9.500 5.036 -14.514 1.00 88.94 95 GLY A CA 1
ATOM 727 C C . GLY A 1 95 ? 9.767 5.198 -13.017 1.00 88.94 95 GLY A C 1
ATOM 728 O O . GLY A 1 95 ? 8.858 5.116 -12.200 1.00 88.94 95 GLY A O 1
ATOM 729 N N . HIS A 1 96 ? 11.033 5.414 -12.656 1.00 89.69 96 HIS A N 1
ATOM 730 C CA . HIS A 1 96 ? 11.489 5.543 -11.267 1.00 89.69 96 HIS A CA 1
ATOM 731 C C . HIS A 1 96 ? 11.410 7.002 -10.785 1.00 89.69 96 HIS A C 1
ATOM 733 O O . HIS A 1 96 ? 12.424 7.661 -10.562 1.00 89.69 96 HIS A O 1
ATOM 739 N N . SER A 1 97 ? 10.195 7.540 -10.707 1.00 89.38 97 SER A N 1
ATOM 740 C CA . SER A 1 97 ? 9.929 8.911 -10.258 1.00 89.38 97 SER A CA 1
ATOM 741 C C . SER A 1 97 ? 8.605 8.981 -9.494 1.00 89.38 97 SER A C 1
ATOM 743 O O . SER A 1 97 ? 7.822 8.042 -9.545 1.00 89.38 97 SER A O 1
ATOM 745 N N . ILE A 1 98 ? 8.334 10.082 -8.787 1.00 92.38 98 ILE A N 1
ATOM 746 C CA . ILE A 1 98 ? 7.018 10.338 -8.179 1.00 92.38 98 ILE A CA 1
ATOM 747 C C . ILE A 1 98 ? 6.349 11.462 -8.981 1.00 92.38 98 ILE A C 1
ATOM 749 O O . ILE A 1 98 ? 6.545 12.635 -8.661 1.00 92.38 98 ILE A O 1
ATOM 753 N N . PRO A 1 99 ? 5.605 11.147 -10.057 1.00 94.88 99 PRO A N 1
ATOM 754 C CA . PRO A 1 99 ? 4.938 12.168 -10.855 1.00 94.88 99 PRO A CA 1
ATOM 755 C C . PRO A 1 99 ? 3.765 12.806 -10.091 1.00 94.88 99 PRO A C 1
ATOM 757 O O . PRO A 1 99 ? 3.244 12.202 -9.147 1.00 94.88 99 PRO A O 1
ATOM 760 N N . PRO A 1 100 ? 3.264 13.977 -10.529 1.00 96.94 100 PRO A N 1
ATOM 761 C CA . PRO A 1 100 ? 2.140 14.653 -9.876 1.00 96.94 100 PRO A CA 1
ATOM 762 C C . PRO A 1 100 ? 0.918 13.751 -9.658 1.00 96.94 100 PRO A C 1
ATOM 764 O O . PRO A 1 100 ? 0.328 13.768 -8.584 1.00 96.94 100 PRO A O 1
ATOM 767 N N . ILE A 1 101 ? 0.590 12.884 -10.624 1.00 96.12 101 ILE A N 1
ATOM 768 C CA . ILE A 1 101 ? -0.521 11.931 -10.488 1.00 96.12 101 ILE A CA 1
ATOM 769 C C . ILE A 1 101 ? -0.297 10.913 -9.361 1.00 96.12 101 ILE A C 1
ATOM 771 O O . ILE A 1 101 ? -1.231 10.591 -8.630 1.00 96.12 101 ILE A O 1
ATOM 775 N N . ALA A 1 102 ? 0.935 10.427 -9.182 1.00 96.44 102 ALA A N 1
ATOM 776 C CA . ALA A 1 102 ? 1.274 9.527 -8.083 1.00 96.44 102 ALA A CA 1
ATOM 777 C C . ALA A 1 102 ? 1.134 10.238 -6.738 1.00 96.44 102 ALA A C 1
ATOM 779 O O . ALA A 1 102 ? 0.548 9.685 -5.809 1.00 96.44 102 ALA A O 1
ATOM 780 N N . PHE A 1 103 ? 1.602 11.484 -6.659 1.00 96.62 103 PHE A N 1
ATOM 781 C CA . PHE A 1 103 ? 1.463 12.302 -5.462 1.00 96.62 103 PHE A CA 1
ATOM 782 C C . PHE A 1 103 ? -0.010 12.546 -5.098 1.00 96.62 103 PHE A C 1
ATOM 784 O O . PHE A 1 103 ? -0.398 12.349 -3.947 1.00 96.62 103 PHE A O 1
ATOM 791 N N . SER A 1 104 ? -0.859 12.882 -6.075 1.00 97.38 104 SER A N 1
ATOM 792 C CA . SER A 1 104 ? -2.302 13.040 -5.859 1.00 97.38 104 SER A CA 1
ATOM 793 C C . SER A 1 104 ? -2.955 11.759 -5.334 1.00 97.38 104 SER A C 1
ATOM 795 O O . SER A 1 104 ? -3.716 11.820 -4.371 1.00 97.38 104 SER A O 1
ATOM 797 N N . ARG A 1 105 ? -2.621 10.584 -5.889 1.00 97.19 105 ARG A N 1
ATOM 798 C CA . ARG A 1 105 ? -3.159 9.296 -5.409 1.00 97.19 105 ARG A CA 1
ATOM 799 C C . ARG A 1 105 ? -2.682 8.931 -4.006 1.00 97.19 105 ARG A C 1
ATOM 801 O O . ARG A 1 105 ? -3.471 8.417 -3.215 1.00 97.19 105 ARG A O 1
ATOM 808 N N . LEU A 1 106 ? -1.423 9.221 -3.673 1.00 95.94 106 LEU A N 1
ATOM 809 C CA . LEU A 1 106 ? -0.919 9.078 -2.305 1.00 95.94 106 LEU A CA 1
ATOM 810 C C . LEU A 1 106 ? -1.720 9.958 -1.338 1.00 95.94 106 LEU A C 1
ATOM 812 O O . LEU A 1 106 ? -2.160 9.478 -0.296 1.00 95.94 106 LEU A O 1
ATOM 816 N N . HIS A 1 107 ? -1.956 11.220 -1.701 1.00 95.31 107 HIS A N 1
ATOM 817 C CA . HIS A 1 107 ? -2.752 12.138 -0.892 1.00 95.31 107 HIS A CA 1
ATOM 818 C C . HIS A 1 107 ? -4.199 11.654 -0.714 1.00 95.31 107 HIS A C 1
ATOM 820 O O . HIS A 1 107 ? -4.697 11.635 0.407 1.00 95.31 107 HIS A O 1
ATOM 826 N N . GLU A 1 108 ? -4.863 11.199 -1.780 1.00 95.81 108 GLU A N 1
ATOM 827 C CA . GLU A 1 108 ? -6.214 10.621 -1.706 1.00 95.81 108 GLU A CA 1
ATOM 828 C C . GLU A 1 108 ? -6.277 9.407 -0.770 1.00 95.81 108 GLU A C 1
ATOM 830 O O . GLU A 1 108 ? -7.200 9.288 0.040 1.00 95.81 108 GLU A O 1
ATOM 835 N N . TRP A 1 109 ? -5.285 8.514 -0.838 1.00 95.88 109 TRP A N 1
ATOM 836 C CA . TRP A 1 109 ? -5.203 7.356 0.050 1.00 95.88 109 TRP A CA 1
ATOM 837 C C . TRP A 1 109 ? -5.066 7.773 1.513 1.00 95.88 109 TRP A C 1
ATOM 839 O O . TRP A 1 109 ? -5.794 7.286 2.381 1.00 95.88 109 TRP A O 1
ATOM 849 N N . LEU A 1 110 ? -4.154 8.709 1.781 1.00 94.50 110 LEU A N 1
ATOM 850 C CA . LEU A 1 110 ? -3.948 9.275 3.107 1.00 94.50 110 LEU A CA 1
ATOM 851 C C . LEU A 1 110 ? -5.233 9.934 3.618 1.00 94.50 110 LEU A C 1
ATOM 853 O O . LEU A 1 110 ? -5.695 9.566 4.690 1.00 94.50 110 LEU A O 1
ATOM 857 N N . ALA A 1 111 ? -5.869 10.807 2.837 1.00 93.56 111 ALA A N 1
ATOM 858 C CA . ALA A 1 111 ? -7.120 11.472 3.205 1.00 93.56 111 ALA A CA 1
ATOM 859 C C . ALA A 1 111 ? -8.274 10.487 3.468 1.00 93.56 111 ALA A C 1
ATOM 861 O O . ALA A 1 111 ? -9.100 10.714 4.348 1.00 93.56 111 ALA A O 1
ATOM 862 N N . THR A 1 112 ? -8.317 9.367 2.740 1.00 93.12 112 THR A N 1
ATOM 863 C CA . THR A 1 112 ? -9.347 8.333 2.918 1.00 93.12 112 THR A CA 1
ATOM 864 C C . THR A 1 112 ? -9.216 7.612 4.260 1.00 93.12 112 THR A C 1
ATOM 866 O O . THR A 1 112 ? -10.223 7.248 4.873 1.00 93.12 112 THR A O 1
ATOM 869 N N . TYR A 1 113 ? -7.987 7.365 4.721 1.00 92.12 113 TYR A N 1
ATOM 870 C CA . TYR A 1 113 ? -7.749 6.435 5.824 1.00 92.12 113 TYR A CA 1
ATOM 871 C C . TYR A 1 113 ? -7.095 7.029 7.073 1.00 92.12 113 TYR A C 1
ATOM 873 O O . TYR A 1 113 ? -7.207 6.433 8.150 1.00 92.12 113 TYR A O 1
ATOM 881 N N . LEU A 1 114 ? -6.444 8.186 6.974 1.00 90.25 114 LEU A N 1
ATOM 882 C CA . LEU A 1 114 ? -6.006 8.942 8.138 1.00 90.25 114 LEU A CA 1
ATOM 883 C C . LEU A 1 114 ? -7.207 9.683 8.712 1.00 90.25 114 LEU A C 1
ATOM 885 O O . LEU A 1 114 ? -7.609 10.742 8.242 1.00 90.25 114 LEU A O 1
ATOM 889 N N . ARG A 1 115 ? -7.758 9.135 9.791 1.00 74.00 115 ARG A N 1
ATOM 890 C CA . ARG A 1 115 ? -8.552 9.933 10.720 1.00 74.00 115 ARG A CA 1
ATOM 891 C C . ARG A 1 115 ? -7.591 10.584 11.698 1.00 74.00 115 ARG A C 1
ATOM 893 O O . ARG A 1 115 ? -7.030 9.896 12.551 1.00 74.00 115 ARG A O 1
ATOM 900 N N . LEU A 1 116 ? -7.411 11.896 11.582 1.00 65.06 116 LEU A N 1
ATOM 901 C CA . LEU A 1 116 ? -6.794 12.674 12.647 1.00 65.06 116 LEU A CA 1
ATOM 902 C C . LEU A 1 116 ? -7.696 12.543 13.876 1.00 65.06 116 LEU A C 1
ATOM 904 O O . LEU A 1 116 ? -8.816 13.050 13.896 1.00 65.06 116 LEU A O 1
ATOM 908 N N . LYS A 1 117 ? -7.234 11.809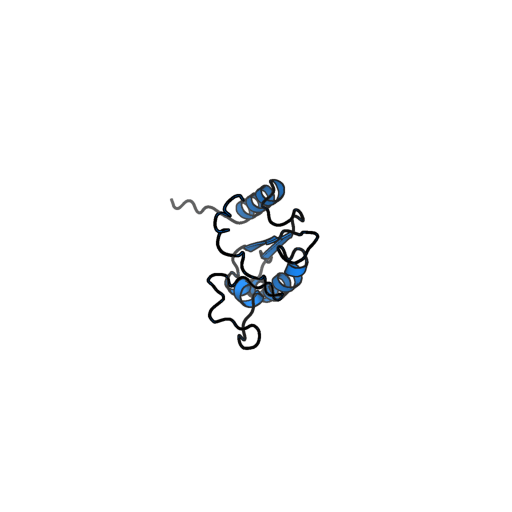 14.890 1.00 60.53 117 LYS A N 1
ATOM 909 C CA . LYS A 1 117 ? -7.825 11.928 16.218 1.00 60.53 117 LYS A CA 1
ATOM 910 C C . LYS A 1 117 ? -7.403 13.293 16.738 1.00 60.53 117 LYS A C 1
ATOM 912 O O . LYS A 1 117 ? -6.236 13.484 17.061 1.00 60.53 117 LYS A O 1
ATOM 917 N N . VAL A 1 118 ? -8.342 14.231 16.797 1.00 61.12 118 VAL A N 1
ATOM 918 C CA . VAL A 1 118 ? -8.177 1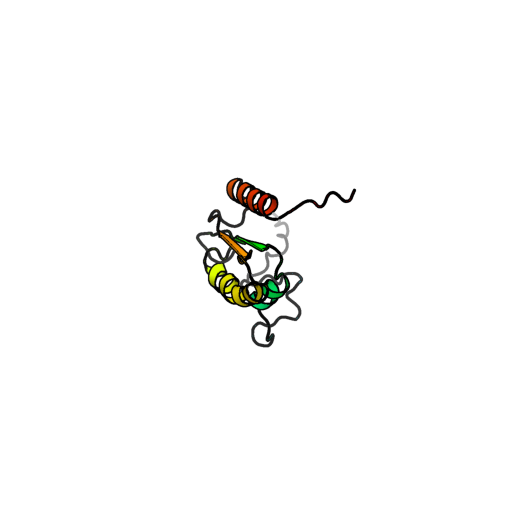5.404 17.651 1.00 61.12 118 VAL A CA 1
ATOM 919 C C . VAL A 1 118 ? -8.267 14.872 19.076 1.00 61.12 118 VAL A C 1
ATOM 921 O O . VAL A 1 118 ? -9.346 14.520 19.544 1.00 61.12 118 VAL A O 1
ATOM 924 N N . THR A 1 119 ? -7.123 14.684 19.724 1.00 58.78 119 THR A N 1
ATOM 925 C CA . THR A 1 119 ? -7.073 14.550 21.180 1.00 58.78 119 THR A CA 1
ATOM 926 C C . THR A 1 119 ? -7.471 15.903 21.753 1.00 58.78 119 THR A C 1
ATOM 928 O O . THR A 1 119 ? -6.672 16.837 21.706 1.00 58.78 119 THR A O 1
ATOM 931 N N . GLY A 1 120 ? -8.737 16.014 22.158 1.00 48.47 120 GLY A N 1
ATOM 932 C CA . GLY A 1 120 ? -9.217 17.069 23.048 1.00 48.47 120 GLY A CA 1
ATOM 933 C C . GLY A 1 120 ? -8.895 16.749 24.498 1.00 48.47 120 GLY A C 1
ATOM 934 O O . GLY A 1 120 ? -8.645 15.555 24.789 1.00 48.47 120 GLY A O 1
#

Foldseek 3Di:
DDDDDDDDDDDDDDDPPPDDDDPPNVPDDVVPDPDDLLVVVLVCPPAQDEAEFEADPDCPFTCACVCVVSQVSNQVSNPVVDDDRRGYYDYPHPTNDCDPVNVVVVVVSCVVGDDPPPPD

Secondary structure (DSSP, 8-state):
--PPPPPP-PPP---SS-----TT-SS--TTT----HHHHHHTTTTS-EEEEE---SSTTS--GGGGHHHHHHHHHHHHTT-SS--EEEEE--SSSS--HHHHHHHHHHHHHH-------

Nearest PDB structures (foldseek):
  2wua-assembly1_A  TM=4.237E-01  e=1.475E+00  Helianthus annuus
  3gbv-assembly1_A  TM=3.255E-01  e=4.399E+00  Bacteroides fragilis NCTC 9343